Protein AF-A0A183E631-F1 (afdb_monomer_lite)

pLDDT: mean 76.89, std 13.43, range [43.56, 92.5]

InterPro domains:
  IPR001222 Zinc finger, TFIIS-type [PF01096] (110-149)
  IPR001222 Zinc finger, TFIIS-type [PS00466] (111-148)
  IPR001222 Zinc finger, TFIIS-type [PS51133] (107-149)
  IPR001222 Zinc finger, TFIIS-type [SM00440] (109-150)
  IPR001529 DNA-directed RNA polymerase II subunit RPB9-like, zinc ribbon [SM00661] (3-53)
  IPR012164 DNA-directed RNA polymerase subunit/transcription factor S [PIRSF005586] (3-149)
  IPR012164 DNA-directed RNA polymerase subunit/transcription factor S [PTHR11239] (2-150)
  IPR034014 Pol III subunit C11, C-terminal zinc ribbon [cd10509] (103-150)

Sequence (150 aa):
MLLFCPECGSTLQIEEGSNCLQFSCNCCPYTQPITKLIKSRLYPKLKDLDEVLGGPSAWENAQITDAKLQHIIAFLLLKIKSRLYPKLKDLDEVLGGPSAWENAQITDERCPRCSGNRAYFMQLQTRSADEPMTVFYRCANSECAFRWKE

Secondary structure (DSSP, 8-state):
---B-TTT-PBPEEEE-SSSEEEE-SSSS-EEE--S-----PPPPPPPHHHHHTTGGGGTT-----TTSHHHHHHHHHTT----PPPPPPHHHHHTTTGGGTTPEEE-PPPTTT--S-EEEEEE--S-TTSPPEEEEEES-TTT--EEE-

Organism: NCBI:txid637853

Structure (mmCIF, N/CA/C/O backbone):
data_AF-A0A183E631-F1
#
_entry.id   AF-A0A183E631-F1
#
loop_
_atom_site.group_PDB
_atom_site.id
_atom_site.type_symbol
_atom_site.label_atom_id
_atom_site.label_alt_id
_atom_site.label_comp_id
_atom_site.label_asym_id
_atom_site.label_entity_id
_atom_site.label_seq_id
_atom_site.pdbx_PDB_ins_code
_atom_site.Cartn_x
_atom_site.Cartn_y
_atom_site.Cartn_z
_atom_site.occupancy
_atom_site.B_iso_or_equiv
_atom_site.auth_seq_id
_atom_site.auth_comp_id
_atom_site.auth_asym_id
_atom_site.auth_atom_id
_atom_site.pdbx_PDB_model_num
ATOM 1 N N . MET A 1 1 ? -11.129 -2.700 13.164 1.00 70.69 1 MET A N 1
ATOM 2 C CA . MET A 1 1 ? -9.971 -3.372 13.795 1.00 70.69 1 MET A CA 1
ATOM 3 C C . MET A 1 1 ? -10.434 -4.745 14.227 1.00 70.69 1 MET A C 1
ATOM 5 O O . MET A 1 1 ? -11.525 -4.821 14.773 1.00 70.69 1 MET A O 1
ATOM 9 N N . LEU A 1 2 ? -9.658 -5.792 13.953 1.00 82.62 2 LEU A N 1
ATOM 10 C CA . LEU A 1 2 ? -9.954 -7.137 14.449 1.00 82.62 2 LEU A CA 1
ATOM 11 C C . LEU A 1 2 ? -9.444 -7.245 15.894 1.00 82.62 2 LEU A C 1
ATOM 13 O O . LEU A 1 2 ? -8.333 -6.799 16.178 1.00 82.62 2 LEU A O 1
ATOM 17 N N . LEU A 1 3 ? -10.274 -7.771 16.793 1.00 85.88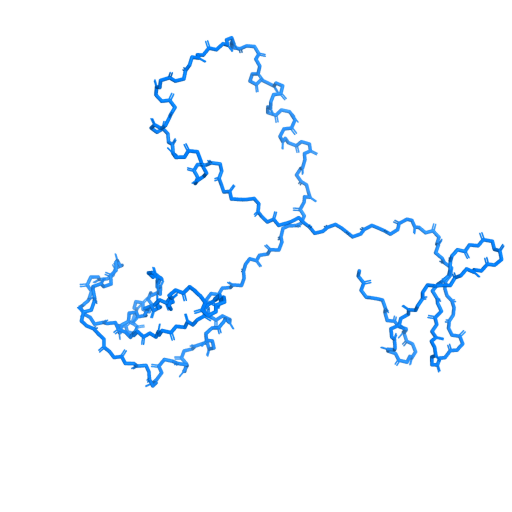 3 LEU A N 1
ATOM 18 C CA . LEU A 1 3 ? -9.936 -8.042 18.192 1.00 85.88 3 LEU A CA 1
ATOM 19 C C . LEU A 1 3 ? -9.932 -9.557 18.390 1.00 85.88 3 LEU A C 1
ATOM 21 O O . LEU A 1 3 ? -10.828 -10.243 17.898 1.00 85.88 3 LEU A O 1
ATOM 25 N N . PHE A 1 4 ? -8.932 -10.066 19.101 1.00 92.38 4 PHE A N 1
ATOM 26 C CA . PHE A 1 4 ? -8.747 -11.498 19.319 1.00 92.38 4 PHE A CA 1
ATOM 27 C C . PHE A 1 4 ? -8.975 -11.853 20.786 1.00 92.38 4 PHE A C 1
ATOM 29 O O . PHE A 1 4 ? -8.626 -11.081 21.682 1.00 92.38 4 PHE A O 1
ATOM 36 N N . CYS A 1 5 ? -9.559 -13.023 21.025 1.00 92.19 5 CYS A N 1
ATOM 37 C CA . CYS A 1 5 ? -9.728 -13.571 22.361 1.00 92.19 5 CYS A CA 1
ATOM 38 C C . CYS A 1 5 ? -8.358 -13.971 22.945 1.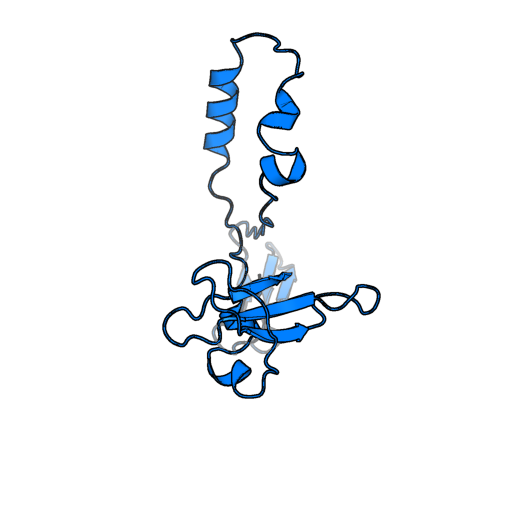00 92.19 5 CYS A C 1
ATOM 40 O O . CYS A 1 5 ? -7.605 -14.676 22.267 1.00 92.19 5 CYS A O 1
ATOM 42 N N . PRO A 1 6 ? -8.033 -13.589 24.193 1.00 90.94 6 PRO A N 1
ATOM 43 C CA . PRO A 1 6 ? -6.759 -13.935 24.823 1.00 90.94 6 PRO A CA 1
ATOM 44 C C . PRO A 1 6 ? -6.601 -15.432 25.123 1.00 90.94 6 PRO A C 1
ATOM 46 O O . PRO A 1 6 ? -5.474 -15.891 25.260 1.00 90.94 6 PRO A O 1
ATOM 49 N N . GLU A 1 7 ? -7.694 -16.196 25.219 1.00 89.25 7 GLU A N 1
ATOM 50 C CA . GLU A 1 7 ? -7.622 -17.624 25.561 1.00 89.25 7 GLU A CA 1
ATOM 51 C C . GLU A 1 7 ? -7.490 -18.545 24.344 1.00 89.25 7 GLU A C 1
ATOM 53 O O . GLU A 1 7 ? -6.756 -19.525 24.393 1.00 89.25 7 GLU A O 1
ATOM 58 N N . CYS A 1 8 ? -8.187 -18.249 23.243 1.00 92.31 8 CYS A N 1
ATOM 59 C CA . CYS A 1 8 ? -8.250 -19.146 22.081 1.00 92.31 8 CYS A CA 1
ATOM 60 C C . CYS A 1 8 ? -7.760 -18.516 20.771 1.00 92.31 8 CYS A C 1
ATOM 62 O O . CYS A 1 8 ? -7.809 -19.166 19.729 1.00 92.31 8 CYS A O 1
ATOM 64 N N . GLY A 1 9 ? -7.352 -17.241 20.779 1.00 87.12 9 GLY A N 1
ATOM 65 C CA . GLY A 1 9 ? -6.897 -16.526 19.580 1.00 87.12 9 GLY A CA 1
ATOM 66 C C . GLY A 1 9 ? -7.972 -16.315 18.506 1.00 87.12 9 GLY A C 1
ATOM 67 O O . GLY A 1 9 ? -7.676 -15.782 17.439 1.00 87.12 9 GLY A O 1
ATOM 68 N N . SER A 1 10 ? -9.222 -16.711 18.768 1.00 91.44 10 SER A N 1
ATOM 69 C CA . SER A 1 10 ? -10.338 -16.541 17.835 1.00 91.44 10 SER A CA 1
ATOM 70 C C . SER A 1 10 ? -10.768 -15.079 17.751 1.00 91.44 10 SER A C 1
ATOM 72 O O . SER A 1 10 ? -10.578 -14.301 18.688 1.00 91.44 10 SER A O 1
ATOM 74 N N . THR A 1 11 ? -11.350 -14.691 16.615 1.00 91.50 11 THR A N 1
ATOM 75 C CA . THR A 1 11 ? -11.837 -13.319 16.410 1.00 91.50 11 THR A CA 1
ATOM 76 C C . THR A 1 11 ? -13.098 -13.090 17.243 1.00 91.50 11 THR A C 1
ATOM 78 O O . THR A 1 11 ? -14.036 -13.879 17.161 1.00 91.50 11 THR A O 1
ATOM 81 N N . LEU A 1 12 ? -13.117 -12.017 18.036 1.00 92.50 12 LEU A N 1
ATOM 82 C CA . LEU A 1 12 ? -14.265 -11.641 18.863 1.00 92.50 12 LEU A CA 1
ATOM 83 C C . LEU A 1 12 ? -15.383 -11.035 18.006 1.00 92.50 12 LEU A C 1
ATOM 85 O O . LEU A 1 12 ? -15.124 -10.193 17.141 1.00 92.50 12 LEU A O 1
ATOM 89 N N . GLN A 1 13 ? -16.621 -11.443 18.274 1.00 89.88 13 GLN A N 1
ATOM 90 C CA . GLN A 1 13 ? -17.835 -10.897 17.672 1.00 89.88 13 GLN A CA 1
ATOM 91 C C . GLN A 1 13 ? -18.493 -9.887 18.615 1.00 89.88 13 GLN A C 1
ATOM 93 O O . GLN A 1 13 ? -18.209 -9.863 19.809 1.00 89.88 13 GLN A O 1
ATOM 98 N N . ILE A 1 14 ? -19.314 -8.991 18.067 1.00 91.00 14 ILE A N 1
ATOM 99 C CA . ILE A 1 14 ? -20.058 -8.001 18.852 1.00 91.00 14 ILE A CA 1
ATOM 100 C C . ILE A 1 14 ? -21.477 -8.526 19.032 1.00 91.00 14 ILE A C 1
ATOM 102 O O . ILE A 1 14 ? -22.168 -8.764 18.043 1.00 91.00 14 ILE A O 1
ATOM 106 N N . GLU A 1 15 ? -21.903 -8.651 20.282 1.00 88.62 15 GLU A N 1
ATOM 107 C CA . GLU A 1 15 ? -23.249 -9.056 20.673 1.00 88.62 15 GLU A CA 1
ATOM 108 C C . GLU A 1 15 ? -23.919 -7.986 21.540 1.00 88.62 15 GLU A C 1
ATOM 110 O O . GLU A 1 15 ? -23.263 -7.195 22.230 1.00 88.62 15 GLU A O 1
ATOM 115 N N . GLU A 1 16 ? -25.249 -7.971 21.518 1.00 88.94 16 GLU A N 1
ATOM 116 C CA . GLU A 1 16 ? -26.067 -7.131 22.387 1.00 88.94 16 GLU A CA 1
ATOM 117 C C . GLU A 1 16 ? -26.286 -7.847 23.726 1.00 88.94 16 GLU A C 1
ATOM 119 O O . GLU A 1 16 ? -27.025 -8.825 23.817 1.00 88.94 16 GLU A O 1
ATOM 124 N N . GLY A 1 17 ? -25.610 -7.377 24.777 1.00 82.75 17 GLY A N 1
ATOM 125 C CA . GLY A 1 17 ? -25.897 -7.775 26.152 1.00 82.75 17 GLY A CA 1
ATOM 126 C C . GLY A 1 17 ? -27.061 -6.969 26.732 1.00 82.75 17 GLY A C 1
ATOM 127 O O . GLY A 1 17 ? -27.498 -5.967 26.171 1.00 82.75 17 GLY A O 1
ATOM 128 N N . SER A 1 18 ? -27.533 -7.362 27.912 1.00 81.81 18 SER A N 1
ATOM 129 C CA . SER A 1 18 ? -28.714 -6.770 28.560 1.00 81.81 18 SER A CA 1
ATOM 130 C C . SER A 1 18 ? -28.627 -5.259 28.812 1.00 81.81 18 SER A C 1
ATOM 132 O O . SER A 1 18 ? -29.653 -4.593 28.772 1.00 81.81 18 SER A O 1
ATOM 134 N N . ASN A 1 19 ? -27.429 -4.706 29.037 1.00 81.31 19 ASN A N 1
ATOM 135 C CA . ASN A 1 19 ? -27.236 -3.273 29.320 1.00 81.31 19 ASN A CA 1
ATOM 136 C C . ASN A 1 19 ? -26.085 -2.620 28.532 1.00 81.31 19 ASN A C 1
ATOM 138 O O . ASN A 1 19 ? -25.873 -1.412 28.636 1.00 81.31 19 ASN A O 1
ATOM 142 N N . CYS A 1 20 ? -25.298 -3.394 27.781 1.00 84.62 20 CYS A N 1
ATOM 143 C CA . CYS A 1 20 ? -24.185 -2.878 26.988 1.00 84.62 20 CYS A CA 1
ATOM 144 C C . CYS A 1 20 ? -23.843 -3.829 25.839 1.00 84.62 20 CYS A C 1
ATOM 146 O O . CYS A 1 20 ? -24.087 -5.033 25.921 1.00 84.62 20 CYS A O 1
ATOM 148 N N . LEU A 1 21 ? -23.253 -3.281 24.775 1.00 89.00 21 LEU A N 1
ATOM 149 C CA . LEU A 1 21 ? -22.616 -4.092 23.741 1.00 89.00 21 LEU A CA 1
ATOM 150 C C . LEU A 1 21 ? -21.432 -4.833 24.364 1.00 89.00 21 LEU A C 1
ATOM 152 O O . LEU A 1 21 ? -20.672 -4.245 25.139 1.00 89.00 21 LEU A O 1
ATOM 156 N N . GLN A 1 22 ? -21.261 -6.102 24.019 1.00 92.06 22 GLN A N 1
ATOM 157 C CA . GLN A 1 22 ? -20.195 -6.951 24.539 1.00 92.06 22 GLN A CA 1
ATOM 158 C C . GLN A 1 22 ? -19.467 -7.667 23.403 1.00 92.06 22 GLN A C 1
ATOM 160 O O . GLN A 1 22 ? -20.057 -8.009 22.383 1.00 92.06 22 GLN A O 1
ATOM 165 N N . PHE A 1 23 ? -18.166 -7.876 23.577 1.00 90.62 23 PHE A N 1
ATOM 166 C CA . PHE A 1 23 ? -17.374 -8.754 22.736 1.00 90.62 23 PHE A CA 1
ATOM 167 C C . PHE A 1 23 ? -17.527 -10.188 23.231 1.00 90.62 23 PHE A C 1
ATOM 169 O O . PHE A 1 23 ? -17.115 -10.484 24.354 1.00 90.62 23 PHE A O 1
ATOM 176 N N . SER A 1 24 ? -18.097 -11.059 22.408 1.00 91.69 24 SER A N 1
ATOM 177 C CA . SER A 1 24 ? -18.233 -12.492 22.659 1.00 91.69 24 SER A CA 1
ATOM 178 C C . SER A 1 24 ? -17.241 -13.281 21.805 1.00 91.69 24 SER A C 1
ATOM 180 O O . SER A 1 24 ? -16.842 -12.866 20.713 1.00 91.69 24 SER A O 1
ATOM 182 N N . CYS A 1 25 ? -16.795 -14.423 22.315 1.00 92.00 25 CYS A N 1
ATOM 183 C CA . CYS A 1 25 ? -16.037 -15.391 21.538 1.00 92.00 25 CYS A CA 1
ATOM 184 C C . CYS A 1 25 ? -16.938 -16.567 21.139 1.00 92.00 25 CYS A C 1
ATOM 186 O O . CYS A 1 25 ? -17.666 -17.099 21.969 1.00 92.00 25 CYS A O 1
ATOM 188 N N . ASN A 1 26 ? -16.827 -17.037 19.894 1.00 87.06 26 ASN A N 1
ATOM 189 C CA . ASN A 1 26 ? -17.601 -18.194 19.421 1.00 87.06 26 ASN A CA 1
ATOM 190 C C . ASN A 1 26 ? -17.014 -19.538 19.870 1.00 87.06 26 ASN A C 1
ATOM 192 O O . ASN A 1 26 ? -17.703 -20.554 19.852 1.00 87.06 26 ASN A O 1
ATOM 196 N N . CYS A 1 27 ? -15.731 -19.563 20.236 1.00 88.38 27 CYS A N 1
ATOM 197 C CA . CYS A 1 27 ? -15.015 -2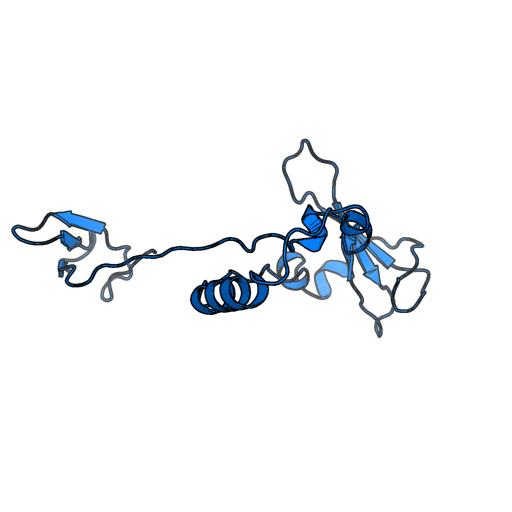0.790 20.583 1.00 88.38 27 CYS A CA 1
ATOM 198 C C . CYS A 1 27 ? -14.859 -21.000 22.095 1.00 88.38 27 CYS A C 1
ATOM 200 O O . CYS A 1 27 ? -14.528 -22.104 22.516 1.00 88.38 27 CYS A O 1
ATOM 202 N N . CYS A 1 28 ? -15.062 -19.970 22.920 1.00 91.19 28 CYS A N 1
ATOM 203 C CA . CYS A 1 28 ? -14.904 -20.059 24.372 1.00 91.19 28 CYS A CA 1
ATOM 204 C C . CYS A 1 28 ? -15.877 -19.105 25.088 1.00 91.19 28 CYS A C 1
ATOM 206 O O . CYS A 1 28 ? -16.346 -18.152 24.472 1.00 91.19 28 CYS A O 1
ATOM 208 N N . PRO A 1 29 ? -16.163 -19.301 26.388 1.00 90.12 29 PRO A N 1
ATOM 209 C CA . PRO A 1 29 ? -17.123 -18.485 27.143 1.00 90.12 29 PRO A CA 1
ATOM 210 C C . PRO A 1 29 ? -16.602 -17.078 27.500 1.00 90.12 29 PRO A C 1
ATOM 212 O O . PRO A 1 29 ? -17.077 -16.448 28.441 1.00 90.12 29 PRO A O 1
ATOM 215 N N . TYR A 1 30 ? -15.601 -16.576 26.779 1.00 92.00 30 TYR A N 1
ATOM 216 C CA . TYR A 1 30 ? -15.035 -15.260 27.019 1.00 92.00 30 TYR A CA 1
ATOM 217 C C . TYR A 1 30 ? -15.993 -14.163 26.553 1.00 92.00 30 TYR A C 1
ATOM 219 O O . TYR A 1 30 ? -16.311 -14.059 25.366 1.00 92.00 30 TYR A O 1
ATOM 227 N N . THR A 1 31 ? -16.386 -13.303 27.489 1.00 89.62 31 THR A N 1
ATOM 228 C CA . THR A 1 31 ? -17.224 -12.130 27.230 1.00 89.62 31 THR A CA 1
ATOM 229 C C . THR A 1 31 ? -16.607 -10.884 27.851 1.00 89.62 31 THR A C 1
ATOM 231 O O . THR A 1 31 ? -16.268 -10.885 29.036 1.00 89.62 31 THR A O 1
ATOM 234 N N . GLN A 1 32 ? -16.495 -9.800 27.081 1.00 87.38 32 GLN A N 1
ATOM 235 C CA . GLN A 1 32 ? -16.015 -8.507 27.573 1.00 87.38 32 GLN A CA 1
ATOM 236 C C . GLN A 1 32 ? -16.959 -7.354 27.215 1.00 87.38 32 GLN A C 1
ATOM 238 O O . GLN A 1 32 ? -17.182 -7.108 26.032 1.00 87.38 32 GLN A O 1
ATOM 243 N N . PRO A 1 33 ? -17.461 -6.577 28.192 1.00 90.12 33 PRO A N 1
ATOM 244 C CA . PRO A 1 33 ? -18.337 -5.442 27.919 1.00 90.12 33 PRO A CA 1
ATOM 245 C C . PRO A 1 33 ? -17.579 -4.253 27.308 1.00 90.12 33 PRO A C 1
ATOM 247 O O . PRO A 1 33 ? -16.471 -3.898 27.727 1.00 90.12 33 PRO A O 1
ATOM 250 N N . ILE A 1 34 ? -18.206 -3.581 26.343 1.00 89.56 34 ILE A N 1
ATOM 251 C CA . ILE A 1 34 ? -17.666 -2.390 25.683 1.00 89.56 34 ILE A CA 1
ATOM 252 C C . ILE A 1 34 ? -17.935 -1.168 26.565 1.00 89.56 34 ILE A C 1
ATOM 254 O O . ILE A 1 34 ? -18.991 -0.546 26.510 1.00 89.56 34 ILE A O 1
ATOM 258 N N . THR A 1 35 ? -16.952 -0.803 27.387 1.00 85.75 35 THR A N 1
ATOM 259 C CA . THR A 1 35 ? -17.047 0.352 28.304 1.00 85.75 35 THR A CA 1
ATOM 260 C C . THR A 1 35 ? -16.631 1.676 27.668 1.00 85.75 35 THR A C 1
ATOM 262 O O . THR A 1 35 ? -17.007 2.746 28.144 1.00 85.75 35 THR A O 1
ATOM 265 N N . LYS A 1 36 ? -15.826 1.630 26.602 1.00 82.50 36 LYS A N 1
ATOM 266 C CA . LYS A 1 36 ? -15.252 2.810 25.950 1.00 82.50 36 LYS A CA 1
ATOM 267 C C . LYS A 1 36 ? -15.647 2.846 24.487 1.00 82.50 36 LYS A C 1
ATOM 269 O O . LYS A 1 36 ? -15.731 1.821 23.818 1.00 82.50 36 LYS A O 1
ATOM 274 N N . LEU A 1 37 ? -15.819 4.056 23.975 1.00 81.12 37 LEU A N 1
ATOM 275 C CA . LEU A 1 37 ? -16.051 4.286 22.560 1.00 81.12 37 LEU A CA 1
ATOM 276 C C . LEU A 1 37 ? -14.774 3.962 21.765 1.00 81.12 37 LEU A C 1
ATOM 278 O O . LEU A 1 37 ? -13.761 4.652 21.874 1.00 81.12 37 LEU A O 1
ATOM 282 N N . ILE A 1 38 ? -14.838 2.909 20.952 1.00 81.00 38 ILE A N 1
ATOM 283 C CA . ILE A 1 38 ? -13.744 2.475 20.079 1.00 81.00 38 ILE A CA 1
ATOM 284 C C . ILE A 1 38 ? -13.984 3.067 18.688 1.00 81.00 38 ILE A C 1
ATOM 286 O O . ILE A 1 38 ? -14.985 2.778 18.037 1.00 81.00 38 ILE A O 1
ATOM 290 N N . LYS A 1 39 ? -13.064 3.912 18.212 1.00 80.56 39 LYS A N 1
ATOM 291 C CA . LYS A 1 39 ? -13.080 4.462 16.848 1.00 80.56 39 LYS A CA 1
ATOM 292 C C . LYS A 1 39 ? -11.748 4.164 16.174 1.00 80.56 39 LYS A C 1
ATOM 294 O O . LYS A 1 39 ? -10.714 4.631 16.635 1.00 80.56 39 LYS A O 1
ATOM 299 N N . SER A 1 40 ? -11.778 3.463 15.045 1.00 73.06 40 SER A N 1
ATOM 300 C CA . SER A 1 40 ? -10.626 3.341 14.148 1.00 73.06 40 SER A CA 1
ATOM 301 C C . SER A 1 40 ? -10.917 4.097 12.858 1.00 73.06 40 SER A C 1
ATOM 303 O O . SER A 1 40 ? -11.849 3.740 12.141 1.00 73.06 40 SER A O 1
ATOM 305 N N . ARG A 1 41 ? -10.144 5.144 12.563 1.00 74.75 41 ARG A N 1
ATOM 306 C CA . ARG A 1 41 ? -10.201 5.860 11.282 1.00 74.75 41 ARG A CA 1
ATOM 307 C C . ARG A 1 41 ? -8.828 5.789 10.632 1.00 74.75 41 ARG A C 1
ATOM 309 O O . ARG A 1 41 ? -7.857 6.250 11.224 1.00 74.75 41 ARG A O 1
ATOM 316 N N . LEU A 1 42 ? -8.763 5.213 9.437 1.00 68.88 42 LEU A N 1
ATOM 317 C CA . LEU A 1 42 ? -7.577 5.258 8.589 1.00 68.88 42 LEU A CA 1
ATOM 318 C C . LEU A 1 42 ? -7.793 6.359 7.561 1.00 68.88 42 LEU A C 1
ATOM 320 O O . LEU A 1 42 ? -8.798 6.357 6.854 1.00 68.88 42 LEU A O 1
ATOM 324 N N . TYR A 1 43 ? -6.867 7.309 7.509 1.00 68.94 43 TYR A N 1
ATOM 325 C CA . TYR A 1 43 ? -6.882 8.352 6.495 1.00 68.94 43 TYR A CA 1
ATOM 326 C C . TYR A 1 43 ? -5.816 8.001 5.457 1.00 68.94 43 TYR A C 1
ATOM 328 O O . TYR A 1 43 ? -4.639 7.917 5.818 1.00 68.94 43 TYR A O 1
ATOM 336 N N . PRO A 1 44 ? -6.193 7.778 4.186 1.00 67.31 44 PRO A N 1
ATOM 337 C CA . PRO A 1 44 ? -5.225 7.734 3.100 1.00 67.31 44 PRO A CA 1
ATOM 338 C C . PRO A 1 44 ? -4.416 9.032 3.093 1.00 67.31 44 PRO A C 1
ATOM 340 O O . PRO A 1 44 ? -4.950 10.101 3.411 1.00 67.31 44 PRO A O 1
ATOM 343 N N . LYS A 1 45 ? -3.126 8.954 2.749 1.00 64.50 45 LYS A N 1
ATOM 344 C CA . LYS A 1 45 ? -2.350 10.168 2.482 1.00 64.50 45 LYS A CA 1
ATOM 345 C C . LYS A 1 45 ? -3.011 10.890 1.312 1.00 64.50 45 LYS A C 1
ATOM 347 O O . LYS A 1 45 ? -3.180 10.300 0.248 1.00 64.50 45 LYS A O 1
ATOM 352 N N . LEU A 1 46 ? -3.425 12.133 1.539 1.00 63.31 46 LEU A N 1
ATOM 353 C CA . LEU A 1 46 ? -3.791 13.029 0.447 1.00 63.31 46 LEU A CA 1
ATOM 354 C C . LEU A 1 46 ? -2.530 13.264 -0.390 1.00 63.31 46 LEU A C 1
ATOM 356 O O . LEU A 1 46 ? -1.441 13.351 0.178 1.00 63.31 46 LEU A O 1
ATOM 360 N N . LYS A 1 47 ? -2.683 13.330 -1.716 1.00 64.81 47 LYS A N 1
ATOM 361 C CA . LYS A 1 47 ? -1.605 13.794 -2.596 1.00 64.81 47 LYS A CA 1
ATOM 362 C C . LYS A 1 47 ? -1.195 15.203 -2.185 1.00 64.81 47 LYS A C 1
ATOM 364 O O . LYS A 1 47 ? -2.036 15.966 -1.696 1.00 64.81 47 LYS A O 1
ATOM 369 N N . ASP A 1 48 ? 0.076 15.527 -2.376 1.00 63.91 48 ASP A N 1
ATOM 370 C CA . ASP A 1 48 ? 0.562 16.869 -2.093 1.00 63.91 48 ASP A CA 1
ATOM 371 C C . ASP A 1 48 ? -0.207 17.873 -2.964 1.00 63.91 48 ASP A C 1
ATOM 373 O O . ASP A 1 48 ? -0.466 17.628 -4.144 1.00 63.91 48 ASP A O 1
ATOM 377 N N . LEU A 1 49 ? -0.627 18.990 -2.359 1.00 61.09 49 LEU A N 1
ATOM 378 C CA . LEU A 1 49 ? -1.411 20.032 -3.035 1.00 61.09 49 LEU A CA 1
ATOM 379 C C . LEU A 1 49 ? -0.725 20.501 -4.324 1.00 61.09 49 LEU A C 1
ATOM 381 O O . LEU A 1 49 ? -1.407 20.727 -5.318 1.00 61.09 49 LEU A O 1
ATOM 385 N N . ASP A 1 50 ? 0.607 20.552 -4.327 1.00 55.00 50 ASP A N 1
ATOM 386 C CA . ASP A 1 50 ? 1.419 20.941 -5.482 1.00 55.00 50 ASP A CA 1
ATOM 387 C C . ASP A 1 50 ? 1.361 19.921 -6.632 1.00 55.00 50 ASP A C 1
ATOM 389 O O . ASP A 1 50 ? 1.461 20.309 -7.794 1.00 55.00 50 ASP A O 1
ATOM 393 N N . GLU A 1 51 ? 1.146 18.634 -6.338 1.00 67.38 51 GLU A N 1
ATOM 394 C CA . GLU A 1 51 ? 0.972 17.574 -7.344 1.00 67.38 51 GLU A CA 1
ATOM 395 C C . GLU A 1 51 ? -0.423 17.643 -7.990 1.00 67.38 51 GLU A C 1
ATOM 397 O O . GLU A 1 51 ? -0.594 17.325 -9.164 1.00 67.38 51 GLU A O 1
ATOM 402 N N . VAL A 1 52 ? -1.431 18.074 -7.226 1.00 68.12 52 VAL A N 1
ATOM 403 C CA . VAL A 1 52 ? -2.819 18.209 -7.701 1.00 68.12 52 VAL A CA 1
ATOM 404 C C . VAL A 1 52 ? -3.048 19.539 -8.422 1.00 68.12 52 VAL A C 1
ATOM 406 O O . VAL A 1 52 ? -3.811 19.584 -9.383 1.00 68.12 52 VAL A O 1
ATOM 409 N N . LEU A 1 53 ? -2.412 20.617 -7.958 1.00 68.44 53 LEU A N 1
ATOM 410 C CA . LEU A 1 53 ? -2.657 21.985 -8.422 1.00 68.44 53 LEU A CA 1
ATOM 411 C C . LEU A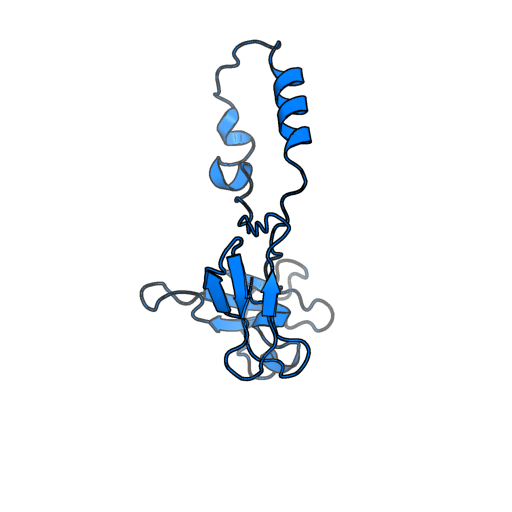 1 53 ? -1.531 22.555 -9.294 1.00 68.44 53 LEU A C 1
ATOM 413 O O . LEU A 1 53 ? -1.688 23.657 -9.806 1.00 68.44 53 LEU A O 1
ATOM 417 N N . GLY A 1 54 ? -0.442 21.811 -9.516 1.00 61.72 54 GLY A N 1
ATOM 418 C CA . GLY A 1 54 ? 0.574 22.159 -10.511 1.00 61.72 54 GLY A CA 1
ATOM 419 C C . GLY A 1 54 ? 1.608 23.178 -10.031 1.00 61.72 54 GLY A C 1
ATOM 420 O O . GLY A 1 54 ? 1.824 24.190 -10.687 1.00 61.72 54 GLY A O 1
ATOM 421 N N . GLY A 1 55 ? 2.280 22.901 -8.912 1.00 75.69 55 GLY A N 1
ATOM 422 C CA . GLY A 1 55 ? 3.445 23.663 -8.445 1.00 75.69 55 GLY A CA 1
ATOM 423 C C . GLY A 1 55 ? 3.241 25.186 -8.295 1.00 75.69 55 GLY A C 1
ATOM 424 O O . GLY A 1 55 ? 2.121 25.693 -8.343 1.00 75.69 55 GLY A O 1
ATOM 425 N N . PRO A 1 56 ? 4.328 25.954 -8.101 1.00 67.81 56 PRO A N 1
ATOM 426 C CA . PRO A 1 56 ? 4.249 27.403 -7.885 1.00 67.81 56 PRO A CA 1
ATOM 427 C C . PRO A 1 56 ? 3.740 28.179 -9.109 1.00 67.81 56 PRO A C 1
ATOM 429 O O . PRO A 1 56 ? 3.050 29.185 -8.963 1.00 67.81 56 PRO A O 1
ATOM 432 N N . SER A 1 57 ? 4.052 27.695 -10.314 1.00 69.44 57 SER A N 1
ATOM 433 C CA . SER A 1 57 ? 3.748 28.381 -11.575 1.00 69.44 57 SER A CA 1
ATOM 434 C C . SER A 1 57 ? 2.253 28.431 -11.905 1.00 69.44 57 SER A C 1
ATOM 436 O O . SER A 1 57 ? 1.809 29.349 -12.588 1.00 69.44 57 SER A O 1
ATOM 438 N N . ALA A 1 58 ? 1.439 27.505 -11.383 1.00 67.81 58 ALA A N 1
ATOM 439 C CA . ALA A 1 58 ? -0.015 27.544 -11.567 1.00 67.81 58 ALA A CA 1
ATOM 440 C C . ALA A 1 58 ? -0.696 28.737 -10.865 1.00 67.81 58 ALA A C 1
ATOM 442 O O . ALA A 1 58 ? -1.835 29.075 -11.189 1.00 67.81 58 ALA A O 1
ATOM 443 N N . TRP A 1 59 ? -0.006 29.394 -9.927 1.00 64.62 59 TRP A N 1
ATOM 444 C CA . TRP A 1 59 ? -0.559 30.466 -9.093 1.00 64.62 59 TRP A CA 1
ATOM 445 C C . TRP A 1 59 ? -0.133 31.873 -9.518 1.00 64.62 59 TRP A C 1
ATOM 447 O O . TRP A 1 59 ? -0.585 32.844 -8.914 1.00 64.62 59 TRP A O 1
ATOM 457 N N . GLU A 1 60 ? 0.677 32.011 -10.570 1.00 67.56 60 GLU A N 1
ATOM 458 C CA . GLU A 1 60 ? 1.194 33.312 -11.029 1.00 67.56 60 GLU A CA 1
ATOM 459 C C . GLU A 1 60 ? 0.082 34.301 -11.427 1.00 67.56 60 GLU A C 1
ATOM 461 O O . GLU A 1 60 ? 0.272 35.511 -11.338 1.00 67.56 60 GLU A O 1
ATOM 466 N N . ASN A 1 61 ? -1.104 33.800 -11.789 1.00 68.19 61 ASN A N 1
ATOM 467 C CA . ASN A 1 61 ? -2.250 34.609 -12.219 1.00 68.19 61 ASN A CA 1
ATOM 468 C C . ASN A 1 61 ? -3.404 34.653 -11.198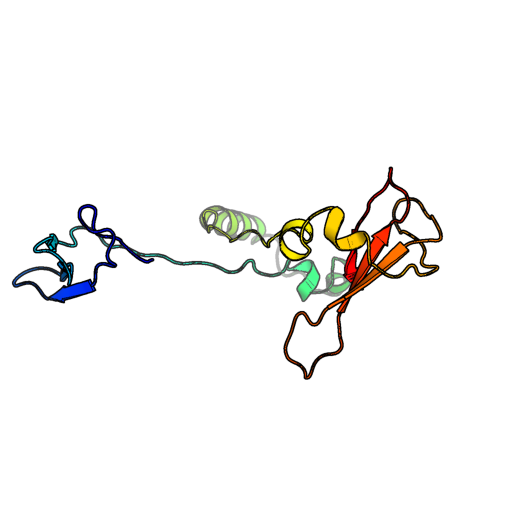 1.00 68.19 61 ASN A C 1
ATOM 470 O O . ASN A 1 61 ? -4.497 35.123 -11.519 1.00 68.19 61 ASN A O 1
ATOM 474 N N . ALA A 1 62 ? -3.203 34.143 -9.978 1.00 68.38 62 ALA A N 1
ATOM 475 C CA . ALA A 1 62 ? -4.249 34.121 -8.960 1.00 68.38 62 ALA A CA 1
ATOM 476 C C . ALA A 1 62 ? -4.460 35.517 -8.340 1.00 68.38 62 ALA A C 1
ATOM 478 O O . ALA A 1 62 ? -3.523 36.157 -7.866 1.00 68.38 62 ALA A O 1
ATOM 479 N N . GLN A 1 63 ? -5.710 35.994 -8.314 1.00 58.69 63 GLN A N 1
ATOM 480 C CA . GLN A 1 63 ? -6.065 37.264 -7.673 1.00 58.69 63 GLN A C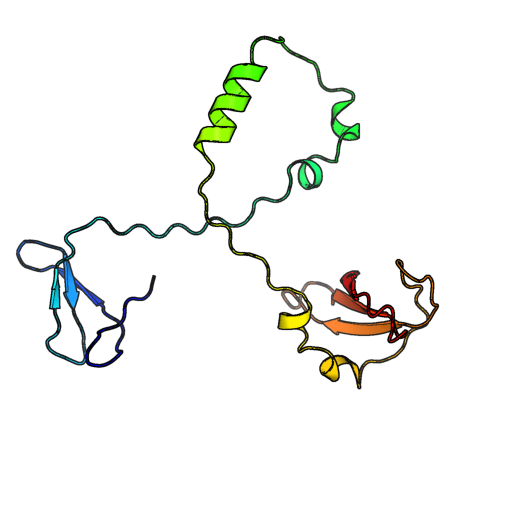A 1
ATOM 481 C C . GLN A 1 63 ? -5.934 37.156 -6.145 1.00 58.69 63 GLN A C 1
ATOM 483 O O . GLN A 1 63 ? -6.551 36.299 -5.514 1.00 58.69 63 GLN A O 1
ATOM 488 N N . ILE A 1 64 ? -5.138 38.044 -5.545 1.00 62.41 64 ILE A N 1
ATOM 489 C CA . ILE A 1 64 ? -4.891 38.078 -4.098 1.00 62.41 64 ILE A CA 1
ATOM 490 C C . ILE A 1 64 ? -5.979 38.923 -3.427 1.00 62.41 64 ILE A C 1
ATOM 492 O O . ILE A 1 64 ? -5.973 40.147 -3.547 1.00 62.41 64 ILE A O 1
ATOM 496 N N . THR A 1 65 ? -6.895 38.292 -2.690 1.00 53.56 65 THR A N 1
ATOM 497 C CA . THR A 1 65 ? -7.841 38.998 -1.810 1.00 53.56 65 THR A CA 1
ATOM 498 C C . THR A 1 65 ? -7.352 38.945 -0.358 1.00 53.56 65 THR A C 1
ATOM 500 O O . THR A 1 65 ? -7.414 37.904 0.289 1.00 53.56 65 THR A O 1
ATOM 503 N N . ASP A 1 66 ? -6.870 40.093 0.121 1.00 53.62 66 ASP A N 1
ATOM 504 C CA . ASP A 1 66 ? -6.729 40.541 1.515 1.00 53.62 66 ASP A CA 1
ATOM 505 C C . ASP A 1 66 ? -5.860 39.747 2.523 1.00 53.62 66 ASP A C 1
ATOM 507 O O . ASP A 1 66 ? -6.150 38.643 2.982 1.00 53.62 66 ASP A O 1
ATOM 511 N N . ALA A 1 67 ? -4.824 40.440 3.013 1.00 55.19 67 ALA A N 1
ATOM 512 C CA . ALA A 1 67 ? -3.747 39.970 3.893 1.00 55.19 67 ALA A CA 1
ATOM 513 C C . ALA A 1 67 ? -4.138 39.602 5.348 1.00 55.19 67 ALA A C 1
ATOM 515 O O . ALA A 1 67 ? -3.268 39.279 6.156 1.00 55.19 67 ALA A O 1
ATOM 516 N N . LYS A 1 68 ? -5.423 39.631 5.732 1.00 53.81 68 LYS A N 1
ATOM 517 C CA . LYS A 1 68 ? -5.855 39.376 7.129 1.00 53.81 68 LYS A CA 1
ATOM 518 C C . LYS A 1 68 ? -6.128 37.901 7.465 1.00 53.81 68 LYS A C 1
ATOM 520 O O . LYS A 1 68 ? -6.351 37.578 8.629 1.00 53.81 68 LYS A O 1
ATOM 525 N N . LEU A 1 69 ? -6.073 36.993 6.488 1.00 53.03 69 LEU A N 1
ATOM 526 C CA . LEU A 1 69 ? -6.435 35.574 6.661 1.00 53.03 69 LEU A CA 1
ATOM 527 C C . LEU A 1 69 ? -5.261 34.620 6.965 1.00 53.03 69 LEU A C 1
ATOM 529 O O . LEU A 1 69 ? -5.499 33.489 7.393 1.00 53.03 69 LEU A O 1
ATOM 533 N N . GLN A 1 70 ? -4.002 35.058 6.830 1.00 51.72 70 GLN A N 1
ATOM 534 C CA . GLN A 1 70 ? -2.824 34.186 7.004 1.00 51.72 70 GLN A CA 1
ATOM 535 C C . GLN A 1 70 ? -2.697 33.583 8.417 1.00 51.72 70 GLN A C 1
ATOM 537 O O . GLN A 1 70 ? -2.340 32.413 8.561 1.00 51.72 70 GLN A O 1
ATOM 542 N N . HIS A 1 71 ? -3.050 34.332 9.467 1.00 51.12 71 HIS A N 1
ATOM 543 C CA . HIS A 1 71 ? -2.931 33.847 10.849 1.00 51.12 71 HIS A CA 1
ATOM 544 C C . HIS A 1 71 ? -4.001 32.810 11.231 1.00 51.12 71 HIS A C 1
ATOM 546 O O . HIS A 1 71 ? -3.712 31.877 11.981 1.00 51.12 71 HIS A O 1
ATOM 552 N N . ILE A 1 72 ? -5.221 32.928 10.693 1.00 52.91 72 ILE A N 1
ATOM 553 C CA . ILE A 1 72 ? -6.329 32.005 10.993 1.00 52.91 72 ILE A CA 1
ATOM 554 C C . ILE A 1 72 ? -6.118 30.659 10.279 1.00 52.91 72 ILE A C 1
ATOM 556 O O . ILE A 1 72 ? -6.341 29.601 10.873 1.00 52.91 72 ILE A O 1
ATOM 560 N N . ILE A 1 73 ? -5.613 30.683 9.039 1.00 54.12 73 ILE A N 1
ATOM 561 C CA . ILE A 1 73 ? -5.301 29.476 8.257 1.00 54.12 73 ILE A CA 1
ATOM 562 C C . ILE A 1 73 ? -4.181 28.663 8.927 1.00 54.12 73 ILE A C 1
ATOM 564 O O . ILE A 1 73 ? -4.314 27.448 9.089 1.00 54.12 73 ILE A O 1
ATOM 568 N N . ALA A 1 74 ? -3.117 29.318 9.405 1.00 52.72 74 ALA A N 1
ATOM 569 C CA . ALA A 1 74 ? -2.028 28.648 10.120 1.00 52.72 74 ALA A CA 1
ATOM 570 C C . ALA A 1 74 ? -2.504 27.963 11.421 1.00 52.72 74 ALA A C 1
ATOM 572 O O . ALA A 1 74 ? -2.084 26.843 11.729 1.00 52.72 74 ALA A O 1
ATOM 573 N N . PHE A 1 75 ? -3.428 28.596 12.155 1.00 47.88 75 PHE A N 1
ATOM 574 C CA . PHE A 1 75 ? -3.987 28.062 13.402 1.00 47.88 75 PHE A CA 1
ATOM 575 C C . PHE A 1 75 ? -4.904 26.844 13.173 1.00 47.88 75 PHE A C 1
ATOM 577 O O . PHE A 1 75 ? -4.860 25.874 13.936 1.00 47.88 75 PHE A O 1
ATOM 584 N N . LEU A 1 76 ? -5.694 26.846 12.092 1.00 50.09 76 LEU A N 1
ATOM 585 C CA . LEU A 1 76 ? -6.537 25.710 11.690 1.00 50.09 76 LEU A CA 1
ATOM 586 C C . LEU A 1 76 ? -5.716 24.515 11.172 1.00 50.09 76 LEU A C 1
ATOM 588 O O . LEU A 1 76 ? -6.034 23.373 11.505 1.00 50.09 76 LEU A O 1
ATOM 592 N N . LEU A 1 77 ? -4.627 24.754 10.431 1.00 49.69 77 LEU A N 1
ATOM 593 C CA . LEU A 1 77 ? -3.744 23.694 9.921 1.00 49.69 77 LEU A CA 1
ATOM 594 C C . LEU A 1 77 ? -2.967 22.963 11.031 1.00 49.69 77 LEU A C 1
ATOM 596 O O . LEU A 1 77 ? -2.658 21.779 10.890 1.00 49.69 77 LEU A O 1
ATOM 600 N N . LEU A 1 78 ? -2.657 23.634 12.147 1.00 49.66 78 LEU A N 1
ATOM 601 C CA . LEU A 1 78 ? -1.957 23.039 13.295 1.00 49.66 78 LEU A CA 1
ATOM 602 C C . LEU A 1 78 ? -2.857 22.130 14.150 1.00 49.66 78 LEU A C 1
ATOM 604 O O . LEU A 1 78 ? -2.398 21.084 14.607 1.00 49.66 78 LEU A O 1
ATOM 608 N N . LYS A 1 79 ? -4.147 22.462 14.315 1.00 43.56 79 LYS A N 1
ATOM 609 C CA . LYS A 1 79 ? -5.093 21.685 15.146 1.00 43.56 79 LYS A CA 1
ATOM 610 C C . LYS A 1 79 ? -5.493 20.312 14.573 1.00 43.56 79 LYS A C 1
ATOM 612 O O . LYS A 1 79 ? -6.102 19.521 15.285 1.00 43.56 79 LYS A O 1
ATOM 617 N N . ILE A 1 80 ? -5.151 19.995 13.320 1.00 50.56 80 ILE A N 1
ATOM 618 C CA . ILE A 1 80 ? -5.576 18.760 12.619 1.00 50.56 80 ILE A CA 1
ATOM 619 C C . ILE A 1 80 ? -4.507 17.633 12.680 1.00 50.56 80 ILE A C 1
ATOM 621 O O . ILE A 1 80 ? -4.706 16.534 12.155 1.00 50.56 80 ILE A O 1
ATOM 625 N N . LYS A 1 81 ? -3.362 17.849 13.342 1.00 47.62 81 LYS A N 1
ATOM 626 C CA . LYS A 1 81 ? -2.139 17.044 13.141 1.00 47.62 81 LYS A CA 1
ATOM 627 C C . LYS A 1 81 ? -1.923 15.854 14.089 1.00 47.62 81 LYS A C 1
ATOM 629 O O . LYS A 1 81 ? -0.838 15.685 14.633 1.00 47.62 81 LYS A O 1
ATOM 634 N N . SER A 1 82 ? -2.888 14.951 14.206 1.00 49.81 82 SER A N 1
ATOM 635 C CA . SER A 1 82 ? -2.548 13.562 14.577 1.00 49.81 82 SER A CA 1
ATOM 636 C C . SER A 1 82 ? -3.383 12.546 13.806 1.00 49.81 82 SER A C 1
ATOM 638 O O . SER A 1 82 ? -3.976 11.617 14.347 1.00 49.81 82 SER A O 1
ATOM 640 N N . ARG A 1 83 ? -3.438 12.720 12.483 1.00 57.22 83 ARG A N 1
ATOM 641 C CA . ARG A 1 83 ? -3.911 11.661 11.591 1.00 57.22 83 ARG A CA 1
ATOM 642 C C . ARG A 1 83 ? -2.757 10.690 11.362 1.00 57.22 83 ARG A C 1
ATOM 644 O O . ARG A 1 83 ? -1.714 11.080 10.843 1.00 57.22 83 ARG A O 1
ATOM 651 N N . LEU A 1 84 ? -2.935 9.441 11.784 1.00 58.59 84 LEU A N 1
ATOM 652 C CA . LEU A 1 84 ? -2.026 8.357 11.430 1.00 58.59 84 LEU A CA 1
ATOM 653 C C . LEU A 1 84 ? -2.252 8.028 9.957 1.00 58.59 84 LEU A C 1
ATOM 655 O O . LEU A 1 84 ? -3.318 7.547 9.573 1.00 58.59 84 LEU A O 1
ATOM 659 N N . TYR A 1 85 ? -1.248 8.327 9.145 1.00 63.28 85 TYR A N 1
ATOM 660 C CA . TYR A 1 85 ? -1.240 7.985 7.736 1.00 63.28 85 TYR A CA 1
ATOM 661 C C . TYR A 1 85 ? -0.442 6.697 7.541 1.00 63.28 85 TYR A C 1
ATOM 663 O O . TYR A 1 85 ? 0.730 6.663 7.935 1.00 63.28 85 TYR A O 1
ATOM 671 N N . PRO A 1 86 ? -1.018 5.658 6.913 1.00 66.50 86 PRO A N 1
ATOM 672 C CA . PRO A 1 86 ? -0.251 4.492 6.504 1.00 66.50 86 PRO A CA 1
ATOM 673 C C . PRO A 1 86 ? 0.929 4.942 5.638 1.00 66.50 86 PRO A C 1
ATOM 675 O O . PRO A 1 86 ? 0.769 5.754 4.719 1.00 66.50 86 PRO A O 1
ATOM 678 N N . LYS A 1 87 ? 2.134 4.465 5.950 1.00 66.06 87 LYS A N 1
ATOM 679 C CA . LYS A 1 87 ? 3.265 4.622 5.036 1.00 66.06 87 LYS A CA 1
ATOM 680 C C . LYS A 1 87 ? 3.020 3.698 3.844 1.00 66.06 87 LYS A C 1
ATOM 682 O O . LYS A 1 87 ? 2.571 2.569 4.029 1.00 66.06 87 LYS A O 1
ATOM 687 N N . LEU A 1 88 ? 3.261 4.208 2.638 1.00 69.44 88 LEU A N 1
ATOM 688 C CA . LEU A 1 88 ? 3.329 3.350 1.461 1.00 69.44 88 LEU A CA 1
ATOM 689 C C . LEU A 1 88 ? 4.492 2.382 1.667 1.00 69.44 88 LEU A C 1
ATOM 691 O O . LEU A 1 88 ? 5.509 2.776 2.238 1.00 69.44 88 LEU A O 1
ATOM 695 N N . LYS A 1 89 ? 4.302 1.131 1.247 1.00 68.38 89 LYS A N 1
ATOM 696 C CA . LYS A 1 89 ? 5.375 0.142 1.259 1.00 68.38 89 LYS A CA 1
ATOM 697 C C . LYS A 1 89 ? 6.476 0.597 0.314 1.00 68.38 89 LYS A C 1
ATOM 699 O O . LYS A 1 89 ? 6.184 1.093 -0.777 1.00 68.38 89 LYS A O 1
ATOM 704 N N . ASP A 1 90 ? 7.715 0.419 0.741 1.00 67.31 90 ASP A N 1
ATOM 705 C CA . ASP A 1 90 ? 8.864 0.681 -0.111 1.00 67.31 90 ASP A CA 1
ATOM 706 C C . ASP A 1 90 ? 8.889 -0.338 -1.258 1.00 67.31 90 ASP A C 1
ATOM 708 O O . ASP A 1 90 ? 8.478 -1.491 -1.090 1.00 67.31 90 ASP A O 1
ATOM 712 N N . LEU A 1 91 ? 9.386 0.075 -2.430 1.00 68.62 91 LEU A N 1
ATOM 713 C CA . LEU A 1 91 ? 9.488 -0.798 -3.609 1.00 68.62 91 LEU A CA 1
ATOM 714 C C . LEU A 1 91 ? 10.202 -2.125 -3.291 1.00 68.62 91 LEU A C 1
ATOM 716 O O . LEU A 1 91 ? 9.871 -3.154 -3.869 1.00 68.62 91 LEU A O 1
ATOM 720 N N . ASP A 1 92 ? 11.147 -2.109 -2.353 1.00 62.00 92 ASP A N 1
ATOM 721 C CA . ASP A 1 92 ? 11.955 -3.268 -1.967 1.00 62.00 92 ASP A CA 1
ATOM 722 C C . ASP A 1 92 ? 11.157 -4.345 -1.225 1.00 62.00 92 ASP A C 1
ATOM 724 O O . ASP A 1 92 ? 11.449 -5.532 -1.377 1.00 62.00 92 ASP A O 1
ATOM 728 N N . GLU A 1 93 ? 10.129 -3.947 -0.468 1.00 69.31 93 GLU A N 1
ATOM 729 C CA . GLU A 1 93 ? 9.205 -4.877 0.191 1.00 69.31 93 GLU A CA 1
ATOM 730 C C . GLU A 1 93 ? 8.267 -5.527 -0.835 1.00 69.31 93 GLU A C 1
ATOM 732 O O . GLU A 1 93 ? 7.888 -6.686 -0.694 1.00 69.31 93 GLU A O 1
ATOM 737 N N . VAL A 1 94 ? 7.913 -4.784 -1.888 1.00 73.31 94 VAL A N 1
ATOM 738 C CA . VAL A 1 94 ? 7.028 -5.257 -2.960 1.00 73.31 94 VAL A CA 1
ATOM 739 C C . VAL A 1 94 ? 7.770 -6.174 -3.933 1.00 73.31 94 VAL A C 1
ATOM 741 O O . VAL A 1 94 ? 7.208 -7.169 -4.381 1.00 73.31 94 VAL A O 1
ATOM 744 N N . LEU A 1 95 ? 9.027 -5.855 -4.251 1.00 75.06 95 LEU A N 1
ATOM 745 C CA . LEU A 1 95 ? 9.810 -6.550 -5.273 1.00 75.06 95 LEU A CA 1
ATOM 746 C C . LEU A 1 95 ? 10.747 -7.631 -4.717 1.00 75.06 95 LEU A C 1
ATOM 748 O O . LEU A 1 95 ? 11.385 -8.298 -5.514 1.00 75.06 95 LEU A O 1
ATOM 752 N N . GLY A 1 96 ? 10.832 -7.853 -3.400 1.00 71.31 96 GLY A N 1
ATOM 753 C CA . GLY A 1 96 ? 11.515 -9.034 -2.844 1.00 71.31 96 GLY A CA 1
ATOM 754 C C . GLY A 1 96 ? 13.037 -8.914 -2.683 1.00 71.31 96 GLY A C 1
ATOM 755 O O . GLY A 1 96 ? 13.760 -9.901 -2.819 1.00 71.31 96 GLY A O 1
ATOM 756 N N . GLY A 1 97 ? 13.545 -7.724 -2.354 1.00 75.19 97 GLY A N 1
ATOM 757 C CA . GLY A 1 97 ? 14.959 -7.544 -2.004 1.00 75.19 97 GLY A CA 1
ATOM 758 C C . GLY A 1 97 ? 15.950 -7.695 -3.179 1.00 75.19 97 GLY A C 1
ATOM 759 O O . GLY A 1 97 ? 15.584 -7.510 -4.340 1.00 75.19 97 GLY A O 1
ATOM 760 N N . PRO A 1 98 ? 17.247 -7.950 -2.911 1.00 71.81 98 PRO A N 1
ATOM 761 C CA . PRO A 1 98 ? 18.294 -7.936 -3.937 1.00 71.81 98 PRO A CA 1
ATOM 762 C C . PRO A 1 98 ? 18.206 -9.097 -4.934 1.00 71.81 98 PRO A C 1
ATOM 764 O O . PRO A 1 98 ? 18.510 -8.877 -6.108 1.00 71.81 98 PRO A O 1
ATOM 767 N N . SER A 1 99 ? 17.783 -10.280 -4.473 1.00 76.50 99 SER A N 1
ATOM 768 C CA . SER A 1 99 ? 17.780 -11.528 -5.252 1.00 76.50 99 SER A CA 1
ATOM 769 C C . SER A 1 99 ? 16.686 -11.598 -6.311 1.00 76.50 99 SER A C 1
ATOM 771 O O . SER A 1 99 ? 16.837 -12.295 -7.307 1.00 76.50 99 SER A O 1
ATOM 773 N N . ALA A 1 100 ? 15.617 -10.813 -6.169 1.00 77.88 100 ALA A N 1
ATOM 774 C CA . ALA A 1 100 ? 14.563 -10.740 -7.179 1.00 77.88 100 ALA A CA 1
ATOM 775 C C . ALA A 1 100 ? 15.049 -10.235 -8.550 1.00 77.88 100 ALA A C 1
ATOM 777 O O . ALA A 1 100 ? 14.390 -10.452 -9.561 1.00 77.88 100 ALA A O 1
ATOM 778 N N . TRP A 1 101 ? 16.217 -9.590 -8.592 1.00 77.94 101 TRP A N 1
ATOM 779 C CA . TRP A 1 101 ? 16.781 -8.999 -9.803 1.00 77.94 101 TRP A CA 1
ATOM 780 C C . TRP A 1 101 ? 17.843 -9.871 -10.479 1.00 77.94 101 TRP A C 1
ATOM 782 O O . TRP A 1 101 ? 18.351 -9.482 -11.522 1.00 77.94 101 TRP A O 1
ATOM 792 N N . GLU A 1 102 ? 18.194 -11.031 -9.915 1.00 77.81 102 GLU A N 1
ATOM 793 C CA . GLU A 1 102 ? 19.221 -11.919 -10.490 1.00 77.81 102 GLU A CA 1
ATOM 794 C C . GLU A 1 102 ? 18.813 -12.462 -11.869 1.00 77.81 102 GLU A C 1
ATOM 796 O O . GLU A 1 102 ? 19.665 -12.675 -12.726 1.00 77.81 102 GLU A O 1
ATOM 801 N N . ASN A 1 103 ? 17.506 -12.612 -12.105 1.00 81.00 103 ASN A N 1
ATOM 802 C CA . ASN A 1 103 ? 16.939 -13.085 -13.371 1.00 81.00 103 ASN A CA 1
ATOM 803 C C . ASN A 1 103 ? 16.339 -11.955 -14.225 1.00 81.00 103 ASN A C 1
ATOM 805 O O . ASN A 1 103 ? 15.665 -12.224 -15.220 1.00 81.00 103 ASN A O 1
ATOM 809 N N . ALA A 1 104 ? 16.522 -10.695 -13.818 1.00 83.62 104 ALA A N 1
ATOM 810 C CA . ALA A 1 104 ? 15.968 -9.561 -14.541 1.00 83.62 104 ALA A CA 1
ATOM 811 C C . ALA A 1 104 ? 16.735 -9.321 -15.848 1.00 83.62 104 ALA A C 1
ATOM 813 O O . ALA A 1 104 ? 17.954 -9.488 -15.927 1.00 83.62 104 ALA A O 1
ATOM 814 N N . GLN A 1 105 ? 16.011 -8.903 -16.882 1.00 85.62 105 GLN A N 1
ATOM 815 C CA . GLN A 1 105 ? 16.607 -8.563 -18.168 1.00 85.62 105 GLN A CA 1
ATOM 816 C C . GLN A 1 105 ? 17.358 -7.227 -18.065 1.00 85.62 105 GLN A C 1
ATOM 818 O O . GLN A 1 105 ? 16.992 -6.361 -17.270 1.00 85.62 105 GLN A O 1
ATOM 823 N N . ILE A 1 106 ? 18.417 -7.062 -18.861 1.00 88.81 106 ILE A N 1
ATOM 824 C CA . ILE A 1 106 ? 19.238 -5.843 -18.891 1.00 88.81 106 ILE A CA 1
ATOM 825 C C . ILE A 1 106 ? 18.848 -5.010 -20.115 1.00 88.81 106 ILE A C 1
ATOM 827 O O . ILE A 1 106 ? 18.813 -5.537 -21.226 1.00 88.81 106 ILE A O 1
ATOM 831 N N . THR A 1 107 ? 18.605 -3.718 -19.913 1.00 89.38 107 THR A N 1
ATOM 832 C CA . THR A 1 107 ? 18.381 -2.708 -20.957 1.00 89.38 107 THR A CA 1
ATOM 833 C C . THR A 1 107 ? 19.423 -1.599 -20.901 1.00 89.38 107 THR A C 1
ATOM 835 O O . THR A 1 107 ? 20.043 -1.344 -19.862 1.00 89.38 107 THR A O 1
ATOM 838 N N . ASP A 1 108 ? 19.597 -0.917 -22.036 1.00 87.31 108 ASP A N 1
ATOM 839 C CA . ASP A 1 108 ? 20.562 0.172 -22.203 1.00 87.31 108 ASP A CA 1
ATOM 840 C C . ASP A 1 108 ? 20.004 1.543 -21.765 1.00 87.31 108 ASP A C 1
ATOM 842 O O . ASP A 1 108 ? 20.104 2.548 -22.473 1.00 87.31 108 ASP A O 1
ATOM 846 N N . GLU A 1 109 ? 19.382 1.595 -20.587 1.00 86.00 109 GLU A N 1
ATOM 847 C CA . GLU A 1 109 ? 18.811 2.825 -20.042 1.00 86.00 109 GLU A CA 1
ATOM 848 C C . GLU A 1 109 ? 19.737 3.557 -19.082 1.00 86.00 109 GLU A C 1
ATOM 850 O O . GLU A 1 109 ? 20.507 2.967 -18.314 1.00 86.00 109 GLU A O 1
ATOM 855 N N . ARG A 1 110 ? 19.640 4.891 -19.110 1.00 88.19 110 ARG A N 1
ATOM 856 C CA . ARG A 1 110 ? 20.529 5.759 -18.348 1.00 88.19 110 ARG A CA 1
ATOM 857 C C . ARG A 1 110 ? 20.004 6.001 -16.938 1.00 88.19 110 ARG A C 1
ATOM 859 O O . ARG A 1 110 ? 18.977 6.643 -16.746 1.00 88.19 110 ARG A O 1
ATOM 866 N N . CYS A 1 111 ? 20.767 5.571 -15.935 1.00 88.69 111 CYS A N 1
ATOM 867 C CA . CYS A 1 111 ? 20.424 5.813 -14.534 1.00 88.69 111 CYS A CA 1
ATOM 868 C C . CYS A 1 111 ? 20.457 7.322 -14.205 1.00 88.69 111 CYS A C 1
ATOM 870 O O . CYS A 1 111 ? 21.499 7.957 -14.407 1.00 88.69 111 CYS A O 1
ATOM 872 N N . PRO A 1 112 ? 19.399 7.901 -13.604 1.00 88.31 112 PRO A N 1
ATOM 873 C CA . PRO A 1 112 ? 19.337 9.333 -13.292 1.00 88.31 112 PRO A CA 1
ATOM 874 C C . PRO A 1 112 ? 20.312 9.770 -12.185 1.00 88.31 112 PRO A C 1
ATOM 876 O O . PRO A 1 112 ? 20.575 10.959 -12.035 1.00 88.31 112 PRO A O 1
ATOM 879 N N . ARG A 1 113 ? 20.864 8.829 -11.403 1.00 87.25 113 ARG A N 1
ATOM 880 C CA . ARG A 1 113 ? 21.790 9.125 -10.296 1.00 87.25 113 ARG A CA 1
ATOM 881 C C . ARG A 1 113 ? 23.261 9.020 -10.696 1.00 87.25 113 ARG A C 1
ATOM 883 O O . ARG A 1 113 ? 24.031 9.926 -10.406 1.00 87.25 113 ARG A O 1
ATOM 890 N N . CYS A 1 114 ? 23.668 7.907 -11.308 1.00 87.56 114 CYS A N 1
ATOM 891 C CA . CYS A 1 114 ? 25.078 7.645 -11.633 1.00 87.56 114 CYS A CA 1
ATOM 892 C C . CYS A 1 114 ? 25.388 7.739 -13.130 1.00 87.56 114 CYS A C 1
ATOM 894 O O . CYS A 1 114 ? 26.531 7.533 -13.527 1.00 87.56 114 CYS A O 1
ATOM 896 N N . SER A 1 115 ? 24.388 8.030 -13.970 1.00 84.81 115 SER A N 1
ATOM 897 C CA . SER A 1 115 ? 24.522 8.187 -15.422 1.00 84.81 115 SER A CA 1
ATOM 898 C C . SER A 1 115 ? 25.044 6.962 -16.189 1.00 84.81 115 SER A C 1
ATOM 900 O O . SER A 1 115 ? 25.413 7.097 -17.353 1.00 84.81 115 SER A O 1
ATOM 902 N N . GLY A 1 116 ? 25.055 5.782 -15.560 1.00 85.00 116 GLY A N 1
ATOM 903 C CA . GLY A 1 116 ? 25.423 4.520 -16.205 1.00 85.00 116 GLY A CA 1
ATOM 904 C C . GLY A 1 116 ? 24.369 4.085 -17.220 1.00 85.00 116 GLY A C 1
ATOM 905 O O . GLY A 1 116 ? 23.188 4.323 -16.995 1.00 85.00 116 GLY A O 1
ATOM 906 N N . ASN A 1 117 ? 24.805 3.439 -18.302 1.00 85.88 117 ASN A N 1
ATOM 907 C CA . ASN A 1 117 ? 23.963 3.084 -19.452 1.00 85.88 117 ASN A CA 1
ATOM 908 C C . ASN A 1 117 ? 23.334 1.689 -19.356 1.00 85.88 117 ASN A C 1
ATOM 910 O O . ASN A 1 117 ? 22.836 1.206 -20.356 1.00 85.88 117 ASN A O 1
ATOM 914 N N . ARG A 1 118 ? 23.438 0.993 -18.220 1.00 88.25 118 ARG A N 1
ATOM 915 C CA . ARG A 1 118 ? 22.870 -0.351 -18.053 1.00 88.25 118 ARG A CA 1
ATOM 916 C C . ARG A 1 118 ? 21.975 -0.385 -16.827 1.00 88.25 118 ARG A C 1
ATOM 918 O O . ARG A 1 118 ? 22.417 -0.047 -15.721 1.00 88.25 118 ARG A O 1
ATOM 925 N N . ALA A 1 119 ? 20.749 -0.844 -17.020 1.00 90.31 119 ALA A N 1
ATOM 926 C CA . ALA A 1 119 ? 19.770 -1.041 -15.968 1.00 90.31 119 ALA A CA 1
ATOM 927 C C . ALA A 1 119 ? 19.124 -2.422 -16.110 1.00 90.31 119 ALA A C 1
ATOM 929 O O . ALA A 1 119 ? 18.909 -2.910 -17.213 1.00 90.31 119 ALA A O 1
ATOM 930 N N . TYR A 1 120 ? 18.832 -3.061 -14.985 1.00 89.88 120 TYR A N 1
ATOM 931 C CA . TYR A 1 120 ? 17.910 -4.184 -14.947 1.00 89.88 120 TYR A CA 1
ATOM 932 C C . TYR A 1 120 ? 16.490 -3.639 -15.034 1.00 89.88 120 TYR A C 1
ATOM 934 O O . TYR A 1 120 ? 16.172 -2.694 -14.308 1.00 89.88 120 TYR A O 1
ATOM 942 N N . PHE A 1 121 ? 15.642 -4.238 -15.863 1.00 90.38 121 PHE A N 1
ATOM 943 C CA . PHE A 1 121 ? 14.240 -3.855 -15.969 1.00 90.38 121 PHE A CA 1
ATOM 944 C C . PHE A 1 121 ? 13.310 -5.038 -15.705 1.00 90.38 121 PHE A C 1
ATOM 946 O O . PHE A 1 121 ? 13.623 -6.194 -15.998 1.00 90.38 121 PHE A O 1
ATOM 953 N N . MET A 1 122 ? 12.151 -4.731 -15.132 1.00 88.00 122 MET A N 1
ATOM 954 C CA . MET A 1 122 ? 11.063 -5.673 -14.901 1.00 88.00 122 MET A CA 1
ATOM 955 C C . MET A 1 122 ? 9.732 -4.988 -15.191 1.00 88.00 122 MET A C 1
ATOM 957 O O . MET A 1 122 ? 9.497 -3.861 -14.759 1.00 88.00 122 MET A O 1
ATOM 961 N N . GLN A 1 123 ? 8.844 -5.684 -15.895 1.00 88.44 123 GLN A N 1
ATOM 962 C CA . GLN A 1 123 ? 7.489 -5.213 -16.167 1.00 88.44 123 GLN A CA 1
ATOM 963 C C . GLN A 1 123 ? 6.533 -5.892 -15.195 1.00 88.44 123 GLN A C 1
ATOM 965 O O . GLN A 1 123 ? 6.480 -7.120 -15.122 1.00 88.44 123 GLN A O 1
ATOM 970 N N . LEU A 1 124 ? 5.807 -5.095 -14.415 1.00 86.44 124 LEU A N 1
ATOM 971 C CA . LEU A 1 124 ? 4.811 -5.601 -13.481 1.00 86.44 124 LEU A CA 1
ATOM 972 C C . LEU A 1 124 ? 3.484 -4.907 -13.718 1.00 86.44 124 LEU A C 1
ATOM 974 O O . LEU A 1 124 ? 3.398 -3.688 -13.878 1.00 86.44 124 LEU A O 1
ATOM 978 N N . GLN A 1 125 ? 2.427 -5.702 -13.668 1.00 84.38 125 GLN A N 1
ATOM 979 C CA . GLN A 1 125 ? 1.072 -5.199 -13.659 1.00 84.38 125 GLN A CA 1
ATOM 980 C C . GLN A 1 125 ? 0.722 -4.752 -12.232 1.00 84.38 125 GLN A C 1
ATOM 982 O O . GLN A 1 125 ? 0.489 -5.571 -11.345 1.00 84.38 125 GLN A O 1
ATOM 987 N N . THR A 1 126 ? 0.716 -3.442 -11.992 1.00 81.12 126 THR A N 1
ATOM 988 C CA . THR A 1 126 ? 0.408 -2.865 -10.669 1.00 81.12 126 THR A CA 1
ATOM 989 C C . THR A 1 126 ? -1.083 -2.592 -10.454 1.00 81.12 126 THR A C 1
ATOM 991 O O . THR A 1 126 ? -1.497 -2.320 -9.326 1.00 81.12 126 THR A O 1
ATOM 994 N N . ARG A 1 127 ? -1.896 -2.654 -11.518 1.00 82.56 127 ARG A N 1
ATOM 995 C CA . ARG A 1 127 ? -3.336 -2.337 -11.531 1.00 82.56 127 ARG A CA 1
ATOM 996 C C . ARG A 1 127 ? -4.133 -3.381 -12.325 1.00 82.56 127 ARG A C 1
ATOM 998 O O . ARG A 1 127 ? -3.608 -4.437 -12.663 1.00 82.56 127 ARG A O 1
ATOM 1005 N N . SER A 1 128 ? -5.416 -3.131 -12.580 1.00 83.88 128 SER A N 1
ATOM 1006 C CA . SER A 1 128 ? -6.258 -3.997 -13.418 1.00 83.88 128 SER A CA 1
ATOM 1007 C C . SER A 1 128 ? -5.645 -4.236 -14.803 1.00 83.88 128 SER A C 1
ATOM 1009 O O . SER A 1 128 ? -4.802 -3.467 -15.254 1.00 83.88 128 SER A O 1
ATOM 1011 N N . ALA A 1 129 ? -6.077 -5.302 -15.480 1.00 81.62 129 ALA A N 1
ATOM 1012 C CA . ALA A 1 129 ? -5.533 -5.706 -16.783 1.00 81.62 129 ALA A CA 1
ATOM 1013 C C . ALA A 1 129 ? -5.797 -4.695 -17.912 1.00 81.62 129 ALA A C 1
ATOM 1015 O O . ALA A 1 129 ? -5.181 -4.786 -18.968 1.00 81.62 129 ALA A O 1
ATOM 1016 N N . ASP A 1 130 ? -6.690 -3.735 -17.673 1.00 89.81 130 ASP A N 1
ATOM 1017 C CA . ASP A 1 130 ? -7.056 -2.687 -18.625 1.00 89.81 130 ASP A CA 1
ATOM 1018 C C . ASP A 1 130 ? -6.025 -1.545 -18.699 1.00 89.81 130 ASP A C 1
ATOM 1020 O O . ASP A 1 130 ? -6.088 -0.718 -19.607 1.00 89.81 130 ASP A O 1
ATOM 1024 N N . GLU A 1 131 ? -5.076 -1.474 -17.757 1.00 82.19 131 GLU A N 1
ATOM 1025 C CA . GLU A 1 131 ? -3.985 -0.496 -17.775 1.00 82.19 131 GLU A CA 1
ATOM 1026 C C . GLU A 1 131 ? -2.676 -1.130 -18.278 1.00 82.19 131 GLU A C 1
ATOM 1028 O O . GLU A 1 131 ? -2.415 -2.309 -18.017 1.00 82.19 131 GLU A O 1
ATOM 1033 N N . PRO A 1 132 ? -1.824 -0.367 -18.991 1.00 83.50 132 PRO A N 1
ATOM 1034 C CA . PRO A 1 132 ? -0.544 -0.877 -19.466 1.00 83.50 132 PRO A CA 1
ATOM 1035 C C . PRO A 1 132 ? 0.369 -1.269 -18.296 1.00 83.50 132 PRO A C 1
ATOM 1037 O O . PRO A 1 132 ? 0.282 -0.729 -17.190 1.00 83.50 132 PRO A O 1
ATOM 1040 N N . MET A 1 133 ? 1.269 -2.219 -18.547 1.00 86.69 133 MET A N 1
ATOM 1041 C CA . MET A 1 133 ? 2.230 -2.678 -17.543 1.00 86.69 133 MET A CA 1
ATOM 1042 C C . MET A 1 133 ? 3.179 -1.542 -17.142 1.00 86.69 133 MET A C 1
ATOM 1044 O O . MET A 1 133 ? 3.713 -0.845 -17.999 1.00 86.69 133 MET A O 1
ATOM 1048 N N . THR A 1 134 ? 3.417 -1.387 -15.839 1.00 88.88 134 THR A N 1
ATOM 1049 C CA . THR A 1 134 ? 4.393 -0.421 -15.310 1.00 88.88 134 THR A CA 1
ATOM 1050 C C . THR A 1 134 ? 5.795 -1.014 -15.337 1.00 88.88 134 THR A C 1
ATOM 1052 O O . THR A 1 134 ? 5.974 -2.178 -14.956 1.00 88.88 134 THR A O 1
ATOM 1055 N N . VAL A 1 135 ? 6.785 -0.224 -15.759 1.00 89.38 135 VAL A N 1
ATOM 1056 C CA . VAL A 1 135 ? 8.176 -0.675 -15.873 1.00 89.38 135 VAL A CA 1
ATOM 1057 C C . VAL A 1 135 ? 8.979 -0.187 -14.671 1.00 89.38 135 VAL A C 1
ATOM 1059 O O . VAL A 1 135 ? 8.931 0.979 -14.278 1.00 89.38 135 VAL A O 1
ATOM 1062 N N . PHE A 1 136 ? 9.714 -1.108 -14.058 1.00 89.88 136 PHE A N 1
ATOM 1063 C CA . PHE A 1 136 ? 10.597 -0.833 -12.934 1.00 89.88 136 PHE A CA 1
ATOM 1064 C C . PHE A 1 136 ? 12.040 -1.059 -13.340 1.00 89.88 136 PHE A C 1
ATOM 1066 O O . PHE A 1 136 ? 12.380 -2.125 -13.853 1.00 89.88 136 PHE A O 1
ATOM 1073 N N . TYR A 1 137 ? 12.894 -0.093 -13.017 1.00 89.69 137 TYR A N 1
ATOM 1074 C CA . TYR A 1 137 ? 14.316 -0.150 -13.311 1.00 89.69 137 TYR A CA 1
ATOM 1075 C C . TYR A 1 137 ? 15.150 -0.194 -12.039 1.00 89.69 137 TYR A C 1
ATOM 1077 O O . TYR A 1 137 ? 14.831 0.435 -11.023 1.00 89.69 137 TYR A O 1
ATOM 1085 N N . ARG A 1 138 ? 16.274 -0.902 -12.118 1.00 88.38 138 ARG A N 1
ATOM 1086 C CA . ARG A 1 138 ? 17.331 -0.924 -11.110 1.00 88.38 138 ARG A CA 1
ATOM 1087 C C . ARG A 1 138 ? 18.674 -0.747 -11.797 1.00 88.38 138 ARG A C 1
ATOM 1089 O O . ARG A 1 138 ? 19.014 -1.486 -12.712 1.00 88.38 138 ARG A O 1
ATOM 1096 N N . CYS A 1 139 ? 19.480 0.195 -11.319 1.00 89.69 139 CYS A N 1
ATOM 1097 C CA . CYS A 1 139 ? 20.824 0.409 -11.849 1.00 89.69 139 CYS A CA 1
ATOM 1098 C C . CYS A 1 139 ? 21.674 -0.872 -11.757 1.00 89.69 139 CYS A C 1
ATOM 1100 O O . CYS A 1 139 ? 21.727 -1.497 -10.694 1.00 89.69 139 CYS A O 1
ATOM 1102 N N . ALA A 1 140 ? 22.372 -1.229 -12.843 1.00 86.62 140 ALA A N 1
ATOM 1103 C CA . ALA A 1 140 ? 23.238 -2.409 -12.878 1.00 86.62 140 ALA A CA 1
ATOM 1104 C C . ALA A 1 140 ? 24.553 -2.229 -12.098 1.00 86.62 140 ALA A C 1
ATOM 1106 O O . ALA A 1 140 ? 25.218 -3.212 -11.776 1.00 86.62 140 ALA A O 1
ATOM 1107 N N . ASN A 1 141 ? 24.931 -0.987 -11.772 1.00 84.12 141 ASN A N 1
ATOM 1108 C CA . ASN A 1 141 ? 26.086 -0.722 -10.920 1.00 84.12 141 ASN A CA 1
ATOM 1109 C C . ASN A 1 141 ? 25.757 -1.084 -9.460 1.00 84.12 141 ASN A C 1
ATOM 1111 O O . ASN A 1 141 ? 24.863 -0.483 -8.850 1.00 84.12 141 ASN A O 1
ATOM 1115 N N . SER A 1 142 ? 26.519 -2.027 -8.900 1.00 78.81 142 SER A N 1
ATOM 1116 C CA . SER A 1 142 ? 26.403 -2.512 -7.522 1.00 78.81 142 SER A CA 1
ATOM 1117 C C . SER A 1 142 ? 26.543 -1.411 -6.471 1.00 78.81 142 SER A C 1
ATOM 1119 O O . SER A 1 142 ? 25.930 -1.513 -5.414 1.00 78.81 142 SER A O 1
ATOM 1121 N N . GLU A 1 143 ? 27.294 -0.344 -6.758 1.00 83.44 143 GLU A N 1
ATOM 1122 C CA . GLU A 1 143 ? 27.490 0.780 -5.831 1.00 83.44 143 GLU A CA 1
ATOM 1123 C C . GLU A 1 143 ? 26.309 1.760 -5.819 1.00 83.44 143 GLU A C 1
ATOM 1125 O O . GLU A 1 143 ? 26.040 2.414 -4.814 1.00 83.44 143 GLU A O 1
ATOM 1130 N N . CYS A 1 144 ? 25.592 1.884 -6.940 1.00 84.06 144 CYS A N 1
ATOM 1131 C CA . CYS A 1 144 ? 24.495 2.837 -7.063 1.00 84.06 144 CYS A CA 1
ATOM 1132 C C . CYS A 1 144 ? 23.167 2.217 -6.629 1.00 84.06 144 CYS A C 1
ATOM 1134 O O . CYS A 1 144 ? 22.433 2.850 -5.872 1.00 84.06 144 CYS A O 1
ATOM 1136 N N . ALA A 1 145 ? 22.852 1.022 -7.152 1.00 83.00 145 ALA A N 1
ATOM 1137 C CA . ALA A 1 145 ? 21.623 0.258 -6.904 1.00 83.00 145 ALA A CA 1
ATOM 1138 C C . ALA A 1 145 ? 20.324 1.097 -6.860 1.00 83.00 145 ALA A C 1
ATOM 1140 O O . ALA A 1 145 ? 19.345 0.704 -6.225 1.00 83.00 145 ALA A O 1
ATOM 1141 N N . PHE A 1 146 ? 20.307 2.257 -7.526 1.00 87.06 146 PHE A N 1
ATOM 1142 C CA . PHE A 1 146 ? 19.172 3.167 -7.518 1.00 87.06 146 PHE A CA 1
ATOM 1143 C C . PHE A 1 146 ? 18.024 2.540 -8.300 1.00 87.06 146 PHE A C 1
ATOM 1145 O O . PHE A 1 146 ? 18.252 1.914 -9.338 1.00 87.06 146 PHE A O 1
ATOM 1152 N N . ARG A 1 147 ? 16.807 2.703 -7.787 1.00 85.50 147 ARG A N 1
ATOM 1153 C CA . ARG A 1 147 ? 15.589 2.144 -8.368 1.00 85.50 147 ARG A CA 1
ATOM 1154 C C . ARG A 1 147 ? 14.641 3.272 -8.727 1.00 85.50 147 ARG A C 1
ATOM 1156 O O . ARG A 1 147 ? 14.479 4.205 -7.941 1.00 85.50 147 ARG A O 1
ATOM 1163 N N . TRP A 1 148 ? 14.024 3.179 -9.894 1.00 87.12 148 TRP A N 1
ATOM 1164 C CA . TRP A 1 148 ? 13.031 4.142 -10.354 1.00 87.12 148 TRP A CA 1
ATOM 1165 C C . TRP A 1 148 ? 11.925 3.436 -11.135 1.00 87.12 148 TRP A C 1
ATOM 1167 O O . TRP A 1 148 ? 12.061 2.274 -11.519 1.00 87.12 148 TRP A O 1
ATOM 1177 N N . LYS A 1 149 ? 10.803 4.134 -11.294 1.00 86.56 149 LYS A N 1
ATOM 1178 C CA . LYS A 1 149 ? 9.639 3.679 -12.055 1.00 86.56 149 LYS A CA 1
ATOM 1179 C C . LYS A 1 149 ? 9.439 4.602 -13.250 1.00 86.56 149 LYS A C 1
ATOM 1181 O O . LYS A 1 149 ? 9.720 5.798 -13.123 1.00 86.56 149 LYS A O 1
ATOM 1186 N N . GLU A 1 150 ? 8.907 4.046 -14.325 1.00 81.56 150 GLU A N 1
ATOM 1187 C CA . GLU A 1 150 ? 8.392 4.773 -15.487 1.00 81.56 150 GLU A CA 1
ATOM 1188 C C . GLU A 1 150 ? 6.905 4.461 -15.685 1.00 81.56 150 GLU A C 1
ATOM 1190 O O . GLU A 1 150 ? 6.499 3.294 -15.451 1.00 81.56 150 GLU A O 1
#

Radius of gyration: 25.63 Å; chains: 1; bounding box: 56×61×52 Å

Foldseek 3Di:
DWDADPPPRATWDWDDDPPAIWTQGPVDRDIGGDPDDDDDDEDEDDPDPCVVQPHPVSCPPPDDDDDPCPVVVVVVVVVVPDHDYDDDDDVCVVQPHDVSQPPFDWAQCADPPPRHRIWGKDWADPDDPVDGTKIKIFDPDPVCRDIDTD